Protein AF-A0A3D6BRN0-F1 (afdb_monomer)

Structure (mmCIF, N/CA/C/O backbone):
data_AF-A0A3D6BRN0-F1
#
_entry.id   AF-A0A3D6BRN0-F1
#
loop_
_atom_site.group_PDB
_atom_site.id
_atom_site.type_symbol
_atom_site.label_atom_id
_atom_site.label_alt_id
_atom_site.label_comp_id
_atom_site.label_asym_id
_atom_site.label_entity_id
_atom_site.label_seq_id
_atom_site.pdbx_PDB_ins_code
_atom_site.Cartn_x
_atom_site.Cartn_y
_atom_site.Cartn_z
_atom_site.occupancy
_atom_site.B_iso_or_equiv
_atom_site.auth_seq_id
_atom_site.auth_comp_id
_atom_site.auth_asym_id
_atom_site.auth_atom_id
_atom_site.pdbx_PDB_model_num
ATOM 1 N N . TYR A 1 1 ? -26.123 -16.503 -6.024 1.00 33.84 1 TYR A N 1
ATOM 2 C CA . TYR A 1 1 ? -25.198 -16.612 -4.885 1.00 33.84 1 TYR A CA 1
ATOM 3 C C . TYR A 1 1 ? -24.026 -15.661 -5.117 1.00 33.84 1 TYR A C 1
ATOM 5 O O . TYR A 1 1 ? -23.159 -15.959 -5.917 1.00 33.84 1 TYR A O 1
ATOM 13 N N . ILE A 1 2 ? -24.106 -14.494 -4.465 1.00 39.06 2 ILE A N 1
ATOM 14 C CA . ILE A 1 2 ? -23.018 -13.657 -3.923 1.00 39.06 2 ILE A CA 1
ATOM 15 C C . ILE A 1 2 ? -21.863 -13.250 -4.866 1.00 39.06 2 ILE A C 1
ATOM 17 O O . ILE A 1 2 ? -20.770 -13.796 -4.790 1.00 39.06 2 ILE A O 1
ATOM 21 N N . ASN A 1 3 ? -22.061 -12.191 -5.660 1.00 37.59 3 ASN A N 1
ATOM 22 C CA . ASN A 1 3 ? -20.941 -11.315 -6.017 1.00 37.59 3 ASN A CA 1
ATOM 23 C C . ASN A 1 3 ? -20.758 -10.331 -4.864 1.00 37.59 3 ASN A C 1
ATOM 25 O O . ASN A 1 3 ? -21.458 -9.325 -4.766 1.00 37.59 3 ASN A O 1
ATOM 29 N N . ASN A 1 4 ? -19.865 -10.693 -3.950 1.00 41.62 4 ASN A N 1
ATOM 30 C CA . ASN A 1 4 ? -19.398 -9.831 -2.880 1.00 41.62 4 ASN A CA 1
ATOM 31 C C . ASN A 1 4 ? -18.568 -8.716 -3.541 1.00 41.62 4 ASN A C 1
ATOM 33 O O . ASN A 1 4 ? -17.371 -8.878 -3.764 1.00 41.62 4 ASN A O 1
ATOM 37 N N . LEU A 1 5 ? -19.218 -7.624 -3.953 1.00 45.06 5 LEU A N 1
ATOM 38 C CA . LEU A 1 5 ? -18.548 -6.389 -4.360 1.00 45.06 5 LEU A CA 1
ATOM 39 C C . LEU A 1 5 ? -17.894 -5.788 -3.110 1.00 45.06 5 LEU A C 1
ATOM 41 O O . LEU A 1 5 ? -18.428 -4.878 -2.486 1.00 45.06 5 LEU A O 1
ATOM 45 N N . ILE A 1 6 ? -16.742 -6.336 -2.723 1.00 48.97 6 ILE A N 1
ATOM 46 C CA . ILE A 1 6 ? -15.778 -5.622 -1.893 1.00 48.97 6 ILE A CA 1
ATOM 47 C C . ILE A 1 6 ? -15.362 -4.428 -2.758 1.00 48.97 6 ILE A C 1
ATOM 49 O O . ILE A 1 6 ? -14.648 -4.600 -3.746 1.00 48.97 6 ILE A O 1
ATOM 53 N N . MET A 1 7 ? -15.878 -3.232 -2.473 1.00 51.12 7 MET A N 1
ATOM 54 C CA . MET A 1 7 ? -15.433 -2.001 -3.131 1.00 51.12 7 MET A CA 1
ATOM 55 C C . MET A 1 7 ? -14.021 -1.666 -2.641 1.00 51.12 7 MET A C 1
ATOM 57 O O . MET A 1 7 ? -13.822 -0.769 -1.828 1.00 51.12 7 MET A O 1
ATOM 61 N N . SER A 1 8 ? -13.031 -2.421 -3.114 1.00 60.81 8 SER A N 1
ATOM 62 C CA . SER A 1 8 ? -11.628 -2.099 -2.911 1.00 60.81 8 SER A CA 1
ATOM 63 C C . SER A 1 8 ? -11.276 -0.905 -3.790 1.00 60.81 8 SER A C 1
ATOM 65 O O . SER A 1 8 ? -11.354 -0.997 -5.018 1.00 60.81 8 SER A O 1
ATOM 67 N N . ASN A 1 9 ? -10.885 0.211 -3.176 1.00 83.94 9 ASN A N 1
ATOM 68 C CA . ASN A 1 9 ? -10.350 1.343 -3.925 1.00 83.94 9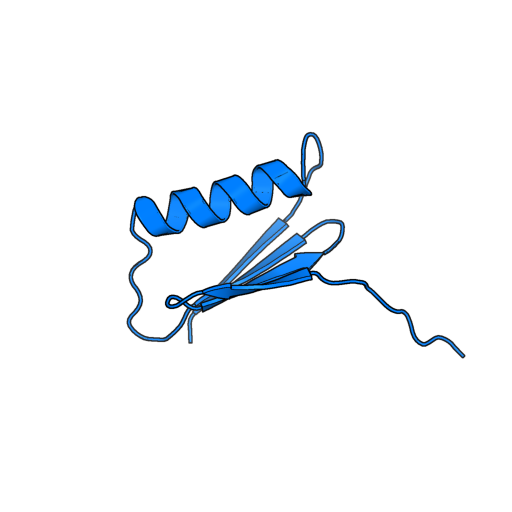 ASN A CA 1
ATOM 69 C C . ASN A 1 9 ? -8.919 1.001 -4.338 1.00 83.94 9 ASN A C 1
ATOM 71 O O . ASN A 1 9 ? -8.053 0.821 -3.480 1.00 83.94 9 ASN A O 1
ATOM 75 N N . ILE A 1 10 ? -8.692 0.875 -5.646 1.00 93.12 10 ILE A N 1
ATOM 76 C CA . ILE A 1 10 ? -7.370 0.637 -6.225 1.00 93.12 10 ILE A CA 1
ATOM 77 C C . ILE A 1 10 ? -6.840 1.962 -6.763 1.00 93.12 10 ILE A C 1
ATOM 79 O O . ILE A 1 10 ? -7.486 2.607 -7.587 1.00 93.12 10 ILE A O 1
ATOM 83 N N . ILE A 1 11 ? -5.653 2.347 -6.308 1.00 94.81 11 ILE A N 1
ATOM 84 C CA . ILE A 1 11 ? -4.967 3.572 -6.709 1.00 94.81 11 ILE A CA 1
ATOM 85 C C . ILE A 1 11 ? -3.623 3.179 -7.314 1.00 94.81 11 ILE A C 1
ATOM 87 O O . ILE A 1 11 ? -2.844 2.449 -6.703 1.00 94.81 11 ILE A O 1
ATOM 91 N N . THR A 1 12 ? -3.362 3.644 -8.534 1.00 95.56 12 THR A N 1
ATOM 92 C CA . THR A 1 12 ? -2.106 3.377 -9.246 1.00 95.56 12 THR A CA 1
ATOM 93 C C . THR A 1 12 ? -1.206 4.603 -9.186 1.00 95.56 12 THR A C 1
ATOM 95 O O . THR A 1 12 ? -1.636 5.711 -9.499 1.00 95.56 12 THR A O 1
ATOM 98 N N . PHE A 1 13 ? 0.051 4.382 -8.823 1.00 95.19 13 PHE A N 1
ATOM 99 C CA . PHE A 1 13 ? 1.115 5.374 -8.768 1.00 95.19 13 PHE A CA 1
ATOM 100 C C . PHE A 1 13 ? 2.284 4.946 -9.666 1.00 95.19 13 PHE A C 1
ATOM 102 O O . PHE A 1 13 ? 2.415 3.764 -9.990 1.00 95.19 13 PHE A O 1
ATOM 109 N N . PRO A 1 14 ? 3.209 5.860 -10.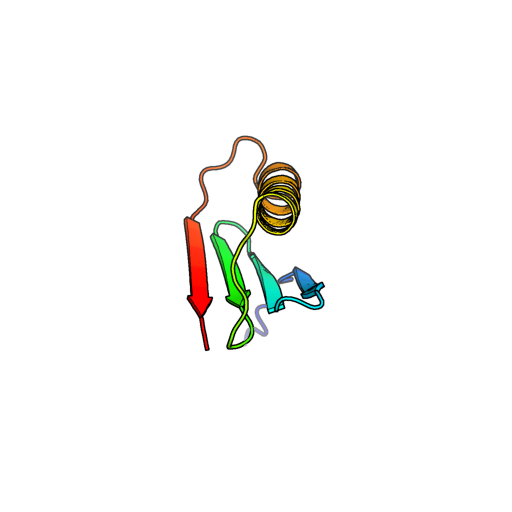013 1.00 95.50 14 PRO A N 1
ATOM 110 C CA . PRO A 1 14 ? 4.430 5.489 -10.736 1.00 95.50 14 PRO A CA 1
ATOM 111 C C . PRO A 1 14 ? 5.286 4.434 -10.011 1.00 95.50 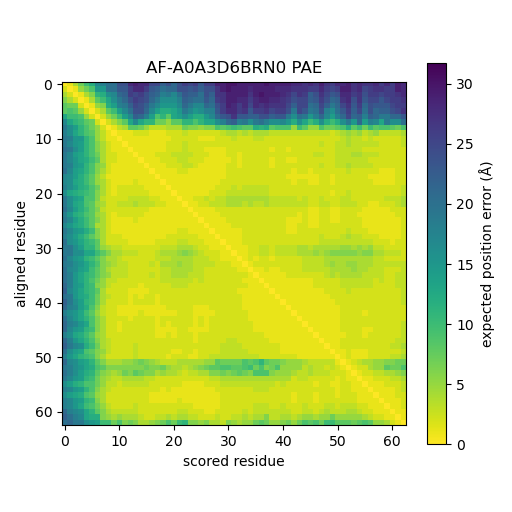14 PRO A C 1
ATOM 113 O O . PRO A 1 14 ? 6.012 3.677 -10.650 1.00 95.50 14 PRO A O 1
ATOM 116 N N . PHE A 1 15 ? 5.195 4.370 -8.678 1.00 95.38 15 PHE A N 1
ATOM 117 C CA . PHE A 1 15 ? 5.965 3.445 -7.844 1.00 95.38 15 PHE A CA 1
ATOM 118 C C . PHE A 1 15 ? 5.278 2.090 -7.602 1.00 95.38 15 PHE A C 1
ATOM 120 O O . PHE A 1 15 ? 5.906 1.187 -7.048 1.00 95.38 15 PHE A O 1
ATOM 127 N N . GLY A 1 16 ? 4.008 1.930 -7.987 1.00 95.81 16 GLY A N 1
ATOM 128 C CA . GLY A 1 16 ? 3.250 0.714 -7.710 1.00 95.81 16 GLY A CA 1
ATOM 129 C C . GLY A 1 16 ? 1.745 0.936 -7.585 1.00 95.81 16 GLY A C 1
ATOM 130 O O . GLY A 1 16 ? 1.218 1.997 -7.909 1.00 95.81 16 GLY A O 1
ATOM 131 N N . THR A 1 17 ? 1.042 -0.076 -7.090 1.00 97.19 17 THR A N 1
ATOM 132 C CA . THR A 1 17 ? -0.414 -0.060 -6.903 1.00 97.19 17 THR A CA 1
ATOM 133 C C . THR A 1 17 ? -0.766 -0.242 -5.435 1.00 97.19 17 THR A C 1
ATOM 135 O O . THR A 1 17 ? -0.199 -1.098 -4.760 1.00 97.19 17 THR A O 1
ATOM 138 N N . VAL A 1 18 ? -1.732 0.526 -4.939 1.00 97.00 18 VAL A N 1
ATOM 139 C CA . VAL A 1 18 ? -2.262 0.413 -3.578 1.00 97.00 18 VAL A CA 1
ATOM 140 C C . VAL A 1 18 ? -3.730 0.017 -3.651 1.00 97.00 18 VAL A C 1
ATOM 142 O O . VAL A 1 18 ? -4.500 0.623 -4.390 1.00 97.00 18 VAL A O 1
ATOM 145 N N . SER A 1 19 ? -4.126 -0.996 -2.885 1.00 96.06 19 SER A N 1
ATOM 146 C CA . SER A 1 19 ? -5.525 -1.386 -2.707 1.00 96.06 19 SER A CA 1
ATOM 147 C C . SER A 1 19 ? -5.935 -1.227 -1.248 1.00 96.06 19 SER A C 1
ATOM 149 O O . SER A 1 19 ? -5.259 -1.731 -0.346 1.00 96.06 19 SER A O 1
ATOM 151 N N . MET A 1 20 ? -7.040 -0.518 -1.033 1.00 94.38 20 MET A N 1
ATOM 152 C CA . MET A 1 20 ? -7.610 -0.248 0.285 1.00 94.38 20 MET A CA 1
ATOM 153 C C . MET A 1 20 ? -8.845 -1.121 0.494 1.00 94.38 20 MET A C 1
ATOM 155 O O . MET A 1 20 ? -9.752 -1.119 -0.341 1.00 94.38 20 MET A O 1
ATOM 159 N N . HIS A 1 21 ? -8.863 -1.854 1.602 1.00 93.25 21 HIS A N 1
ATOM 160 C CA . HIS A 1 21 ? -9.960 -2.712 2.051 1.00 93.25 21 HIS A CA 1
ATOM 161 C C . HIS A 1 21 ? -10.362 -2.292 3.461 1.00 93.25 21 HIS A C 1
ATOM 163 O O . HIS A 1 21 ? -9.612 -1.581 4.119 1.00 93.25 21 HIS A O 1
ATOM 169 N N . ASP A 1 22 ? -11.488 -2.789 3.971 1.00 91.44 22 ASP A N 1
ATOM 170 C CA . ASP A 1 22 ? -12.057 -2.322 5.240 1.00 91.44 22 ASP A CA 1
ATOM 171 C C . ASP A 1 22 ? -11.069 -2.310 6.415 1.00 91.44 22 ASP A C 1
ATOM 173 O O . ASP A 1 22 ? -11.127 -1.419 7.259 1.00 91.44 22 ASP A O 1
ATOM 177 N N . ASN A 1 23 ? -10.185 -3.299 6.525 1.00 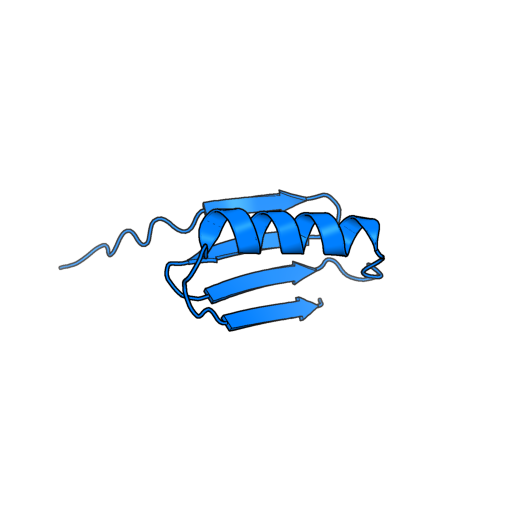93.75 23 ASN A N 1
ATOM 178 C CA . ASN A 1 23 ? -9.261 -3.451 7.653 1.00 93.75 23 ASN A CA 1
ATOM 179 C C . ASN A 1 23 ? -7.814 -3.737 7.236 1.00 93.75 23 AS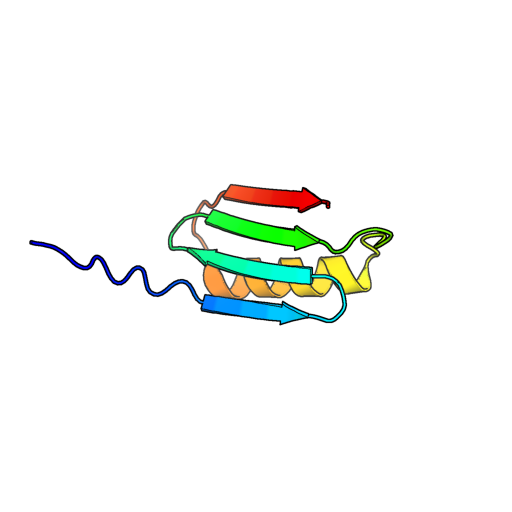N A C 1
ATOM 181 O O . ASN A 1 23 ? -6.989 -4.059 8.094 1.00 93.75 23 ASN A O 1
ATOM 185 N N . TYR A 1 24 ? -7.489 -3.633 5.948 1.00 95.44 24 TYR A N 1
ATOM 186 C CA . TYR A 1 24 ? -6.113 -3.766 5.490 1.00 95.44 24 TYR A CA 1
ATOM 187 C C . TYR A 1 24 ? -5.837 -2.983 4.208 1.00 95.44 24 TYR A C 1
ATOM 189 O O . TYR A 1 24 ? -6.702 -2.798 3.354 1.00 95.44 24 TYR A O 1
ATOM 197 N N . MET A 1 25 ? -4.588 -2.553 4.077 1.00 95.81 25 MET A N 1
ATOM 198 C CA . MET A 1 25 ? -4.018 -1.950 2.881 1.00 95.81 25 MET A CA 1
ATOM 199 C C . MET A 1 25 ? -3.003 -2.913 2.284 1.00 95.81 25 MET A C 1
ATOM 201 O O . MET A 1 25 ? -2.154 -3.436 3.006 1.00 95.81 25 MET A O 1
ATOM 205 N N . VAL A 1 26 ? -3.052 -3.108 0.968 1.00 97.38 26 VAL A N 1
ATOM 206 C CA . VAL A 1 26 ? -2.012 -3.834 0.228 1.00 97.38 26 VAL A CA 1
ATOM 207 C C . VAL A 1 26 ? -1.342 -2.880 -0.740 1.00 97.38 26 VAL A C 1
ATOM 209 O O . VAL A 1 26 ? -2.017 -2.326 -1.603 1.00 97.38 26 VAL A O 1
ATOM 212 N N . ALA A 1 27 ? -0.027 -2.724 -0.627 1.00 96.75 27 ALA A N 1
ATOM 213 C CA . ALA A 1 27 ? 0.769 -1.940 -1.556 1.00 96.75 27 ALA A CA 1
ATOM 214 C C . ALA A 1 27 ? 1.751 -2.845 -2.316 1.00 96.75 27 ALA A C 1
ATOM 216 O O . ALA A 1 27 ? 2.655 -3.444 -1.727 1.00 96.75 27 ALA A O 1
ATOM 217 N N . VAL A 1 28 ? 1.548 -2.954 -3.627 1.00 97.19 28 VAL A N 1
ATOM 218 C CA . VAL A 1 28 ? 2.390 -3.700 -4.566 1.00 97.19 28 VAL A CA 1
ATOM 219 C C . VAL A 1 28 ? 3.355 -2.724 -5.228 1.00 97.19 28 VAL A C 1
ATOM 221 O O . VAL A 1 28 ? 2.927 -1.873 -6.003 1.00 97.19 28 VAL A O 1
ATOM 224 N N . MET A 1 29 ? 4.640 -2.825 -4.905 1.00 96.62 29 MET A N 1
ATOM 225 C CA . MET A 1 29 ? 5.697 -1.939 -5.398 1.00 96.62 29 MET A CA 1
ATOM 226 C C . MET A 1 29 ? 6.332 -2.511 -6.665 1.00 96.62 29 MET A C 1
ATOM 228 O O . MET A 1 29 ? 6.606 -3.711 -6.723 1.00 96.62 29 MET A O 1
ATOM 232 N N . ASN A 1 30 ? 6.614 -1.645 -7.638 1.00 96.31 30 ASN A N 1
ATOM 233 C CA . ASN A 1 30 ? 7.339 -2.024 -8.851 1.00 96.31 30 ASN A CA 1
ATOM 234 C C . ASN A 1 30 ? 8.796 -2.408 -8.527 1.00 96.31 30 ASN A C 1
ATOM 236 O O . ASN A 1 30 ? 9.399 -1.866 -7.593 1.00 96.31 30 ASN A O 1
ATOM 240 N N . GLU A 1 31 ? 9.375 -3.303 -9.327 1.00 94.62 31 GLU A N 1
ATOM 241 C CA . GLU A 1 31 ? 10.777 -3.710 -9.193 1.00 94.62 31 GLU A CA 1
ATOM 242 C C . GLU A 1 31 ? 11.722 -2.498 -9.291 1.00 94.62 31 GLU A C 1
ATOM 244 O O . GLU A 1 31 ? 11.474 -1.535 -10.022 1.00 94.62 31 GLU A O 1
ATOM 249 N N . GLY A 1 32 ? 12.804 -2.513 -8.510 1.00 93.06 32 GLY A N 1
ATOM 250 C CA . GLY A 1 32 ? 13.803 -1.437 -8.490 1.00 93.06 32 GLY A CA 1
ATOM 251 C C . GLY A 1 32 ? 13.375 -0.162 -7.750 1.00 93.06 32 GLY A C 1
ATOM 252 O O . GLY A 1 32 ? 14.196 0.736 -7.554 1.00 93.06 32 GLY A O 1
ATOM 253 N N . VAL A 1 33 ? 12.132 -0.073 -7.265 1.00 94.56 33 VAL A N 1
ATOM 254 C CA . VAL A 1 33 ? 11.669 1.071 -6.470 1.00 94.56 33 VAL A CA 1
ATOM 255 C C . VAL A 1 33 ? 12.256 1.028 -5.058 1.00 94.56 33 VAL A C 1
ATOM 257 O O . VAL A 1 33 ? 12.081 0.073 -4.290 1.00 94.56 33 VAL A O 1
ATOM 260 N N . THR A 1 34 ? 12.896 2.128 -4.664 1.00 94.44 34 THR A N 1
ATOM 261 C CA . THR A 1 34 ? 13.237 2.409 -3.265 1.00 94.44 34 THR A CA 1
ATOM 262 C C . THR A 1 34 ? 12.142 3.273 -2.654 1.00 94.44 34 THR A C 1
ATOM 264 O O . THR A 1 34 ? 11.832 4.336 -3.185 1.00 94.44 34 THR A O 1
ATOM 267 N N . VAL A 1 35 ? 11.557 2.828 -1.538 1.00 93.75 35 VAL A N 1
ATOM 268 C CA . VAL A 1 35 ? 10.584 3.643 -0.797 1.00 93.75 35 VAL A CA 1
ATOM 269 C C . VAL A 1 35 ? 11.362 4.738 -0.075 1.00 93.75 35 VAL A C 1
ATOM 271 O O . VAL A 1 35 ? 12.080 4.468 0.886 1.00 93.75 35 VAL A O 1
ATOM 274 N N . ASN A 1 36 ? 11.265 5.958 -0.593 1.00 95.94 36 ASN A N 1
ATOM 275 C CA . ASN A 1 36 ? 11.852 7.157 -0.008 1.00 95.94 36 ASN A CA 1
ATOM 276 C C . ASN A 1 36 ? 10.807 7.881 0.877 1.00 95.94 36 ASN A C 1
ATOM 278 O O . ASN A 1 36 ? 9.642 7.470 0.905 1.00 95.94 36 ASN A O 1
ATOM 282 N N . PRO A 1 37 ? 11.190 8.948 1.605 1.00 97.56 37 PRO A N 1
ATOM 283 C CA . PRO A 1 37 ? 10.256 9.675 2.465 1.00 97.56 37 PRO A CA 1
ATOM 284 C C . PRO A 1 37 ? 9.028 10.224 1.729 1.00 97.56 37 PRO A C 1
ATOM 286 O O . PRO A 1 37 ? 7.936 10.181 2.276 1.00 97.56 37 PRO A O 1
ATOM 289 N N . GLU A 1 38 ? 9.176 10.677 0.482 1.00 97.06 38 GLU A N 1
ATOM 290 C CA . GLU A 1 38 ? 8.067 11.217 -0.318 1.00 97.06 38 GLU A CA 1
ATOM 291 C C . GLU A 1 38 ? 7.020 10.141 -0.633 1.00 97.06 38 GLU A C 1
ATOM 293 O O . GLU A 1 38 ? 5.828 10.351 -0.423 1.00 97.06 38 GLU A O 1
ATOM 298 N N . ILE A 1 39 ? 7.464 8.957 -1.070 1.00 96.62 39 ILE A N 1
ATOM 299 C CA . ILE A 1 39 ? 6.587 7.804 -1.311 1.00 96.62 39 ILE A CA 1
ATOM 300 C C . ILE A 1 39 ? 5.925 7.363 -0.003 1.00 96.62 39 ILE A C 1
ATOM 302 O 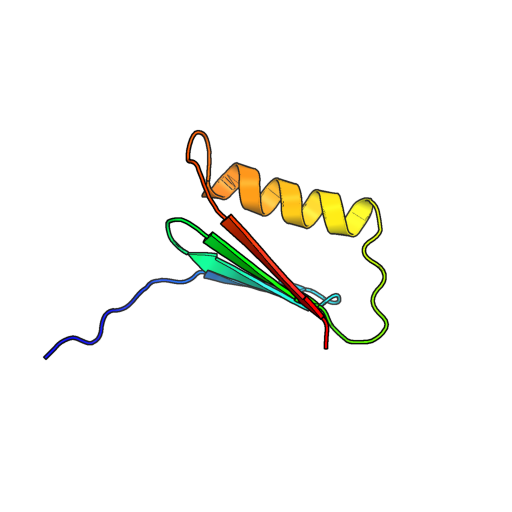O . ILE A 1 39 ? 4.730 7.071 0.013 1.00 96.62 39 ILE A O 1
ATOM 306 N N . ASN A 1 40 ? 6.679 7.323 1.099 1.00 96.62 40 ASN A N 1
ATOM 307 C CA . ASN A 1 40 ? 6.131 6.925 2.391 1.00 96.62 40 ASN A CA 1
ATOM 308 C C . ASN A 1 40 ? 5.029 7.881 2.869 1.00 96.62 40 ASN A C 1
ATOM 310 O O . ASN A 1 40 ? 3.995 7.406 3.327 1.00 96.62 40 ASN A O 1
ATOM 314 N N . SER A 1 41 ? 5.208 9.194 2.704 1.00 97.88 41 SER A N 1
ATOM 315 C CA . SER A 1 41 ? 4.189 10.188 3.060 1.00 97.88 41 SER A CA 1
ATOM 316 C C . SER A 1 41 ? 2.884 9.988 2.287 1.00 97.88 41 SER A C 1
ATOM 318 O O . SER A 1 41 ? 1.812 10.094 2.872 1.00 97.88 41 SER A O 1
ATOM 320 N N . VAL A 1 42 ? 2.955 9.629 0.998 1.00 96.81 42 VAL A N 1
ATOM 321 C CA . VAL A 1 42 ? 1.756 9.301 0.201 1.00 96.81 42 VAL A CA 1
ATOM 322 C C . VAL A 1 42 ? 1.032 8.080 0.777 1.00 96.81 42 VAL A C 1
ATOM 324 O O . VAL A 1 42 ? -0.188 8.090 0.919 1.00 96.81 42 VAL A O 1
ATOM 327 N N . LEU A 1 43 ? 1.766 7.021 1.128 1.00 96.19 43 LEU A N 1
ATOM 328 C CA . LEU A 1 43 ? 1.178 5.808 1.711 1.00 96.19 43 LEU A CA 1
ATOM 329 C C . LEU A 1 43 ? 0.569 6.066 3.096 1.00 96.19 43 LEU A C 1
ATOM 331 O O . LEU A 1 43 ? -0.484 5.517 3.41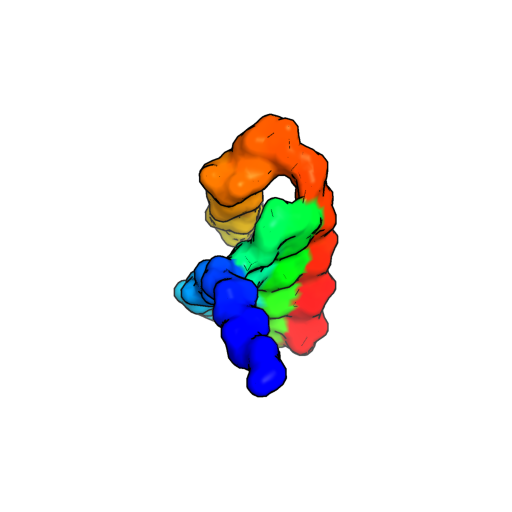7 1.00 96.19 43 LEU A O 1
ATOM 335 N N . GLU A 1 44 ? 1.220 6.901 3.903 1.00 96.12 44 GLU A N 1
ATOM 336 C CA . GLU A 1 44 ? 0.733 7.321 5.214 1.00 96.12 44 GLU A CA 1
ATOM 337 C C . GLU A 1 44 ? -0.555 8.139 5.095 1.00 96.12 44 GLU A C 1
ATOM 339 O O . GLU A 1 44 ? -1.532 7.833 5.773 1.00 96.12 44 GLU A O 1
ATOM 344 N N . GLU A 1 45 ? -0.603 9.114 4.185 1.00 96.31 45 GLU A N 1
ATOM 345 C CA . GLU A 1 45 ? -1.797 9.924 3.938 1.00 96.31 45 GLU A CA 1
ATOM 346 C C . GLU A 1 45 ? -2.988 9.054 3.510 1.00 96.31 45 GLU A C 1
ATOM 348 O O . GLU A 1 45 ? -4.095 9.208 4.031 1.00 96.31 45 GLU A O 1
ATOM 353 N N . LEU A 1 46 ? -2.765 8.081 2.618 1.00 94.94 46 LEU A N 1
ATOM 354 C CA . LEU A 1 46 ? -3.797 7.115 2.231 1.00 94.94 46 LEU A CA 1
ATOM 355 C C . LEU A 1 46 ? -4.301 6.303 3.428 1.00 94.94 46 LEU A C 1
ATOM 357 O O . LEU A 1 46 ? -5.510 6.113 3.583 1.00 94.94 46 LEU A O 1
ATOM 361 N N . ALA A 1 47 ? -3.388 5.824 4.274 1.00 94.75 47 ALA A N 1
ATOM 362 C CA . ALA A 1 47 ? -3.736 5.036 5.446 1.00 94.75 47 ALA A CA 1
ATOM 363 C C . ALA A 1 47 ? -4.525 5.855 6.477 1.00 94.75 47 ALA A C 1
ATOM 365 O O . ALA A 1 47 ? -5.565 5.395 6.948 1.00 94.75 47 ALA A O 1
ATOM 366 N N . VAL A 1 48 ? -4.073 7.071 6.793 1.00 94.81 48 VAL A N 1
ATOM 367 C CA . VAL A 1 48 ? -4.731 7.970 7.752 1.00 94.81 48 VAL A CA 1
ATOM 368 C C . VAL A 1 48 ? -6.130 8.345 7.271 1.00 94.81 48 VAL A C 1
ATOM 370 O O . VAL A 1 48 ? -7.086 8.235 8.038 1.00 94.81 48 VAL A O 1
ATOM 373 N N . ASN A 1 49 ? -6.273 8.714 5.996 1.00 93.62 49 ASN A N 1
ATOM 374 C CA . ASN A 1 49 ? -7.558 9.131 5.437 1.00 93.62 49 ASN A CA 1
ATOM 375 C C . ASN A 1 49 ? -8.582 7.986 5.364 1.00 93.62 49 ASN A C 1
ATOM 377 O O . ASN A 1 49 ? -9.783 8.233 5.447 1.00 93.62 49 ASN A O 1
ATOM 381 N N . HIS A 1 50 ? -8.135 6.736 5.198 1.00 93.38 50 HIS A N 1
ATOM 382 C CA . HIS A 1 50 ? -9.038 5.591 5.049 1.00 93.38 50 HIS A CA 1
ATOM 383 C C . HIS A 1 50 ? -9.335 4.859 6.365 1.00 93.38 50 HIS A C 1
ATOM 385 O O . HIS A 1 50 ? -10.457 4.403 6.579 1.00 93.38 50 HIS A O 1
ATOM 391 N N . PHE A 1 51 ? -8.344 4.734 7.252 1.00 94.19 51 PHE A N 1
ATOM 392 C CA . PHE A 1 51 ? -8.441 3.957 8.492 1.00 94.19 51 PHE A CA 1
ATOM 393 C C . PHE A 1 51 ? -8.481 4.825 9.744 1.00 94.19 51 PHE A C 1
ATOM 395 O O . PHE A 1 51 ? -8.121 4.341 10.815 1.00 94.19 51 PHE A O 1
ATOM 402 N N . GLN A 1 52 ? -8.891 6.089 9.636 1.00 91.62 52 GLN A N 1
ATOM 403 C CA . GLN A 1 52 ? -8.951 7.006 10.771 1.00 91.62 52 GLN A CA 1
ATOM 404 C C . GLN A 1 52 ? -9.579 6.329 12.006 1.00 91.62 52 GLN A C 1
ATOM 406 O O . GLN A 1 52 ? -10.671 5.764 11.932 1.00 91.62 52 GLN A O 1
ATOM 411 N N . ASP A 1 53 ? -8.843 6.326 13.122 1.00 89.06 53 ASP A N 1
ATOM 412 C CA . ASP A 1 53 ? -9.228 5.712 14.403 1.00 89.06 53 ASP A CA 1
ATOM 413 C C . ASP A 1 53 ? -9.553 4.200 14.356 1.00 89.06 53 ASP A C 1
ATOM 415 O O . ASP A 1 53 ? -10.085 3.623 15.310 1.00 89.06 53 ASP A O 1
ATOM 419 N N . LYS A 1 54 ? -9.186 3.514 13.267 1.00 93.31 54 LYS A N 1
ATOM 420 C CA . LYS A 1 54 ? -9.405 2.086 13.037 1.00 93.31 54 LYS A CA 1
ATOM 421 C C . LYS A 1 54 ? -8.077 1.337 13.003 1.00 93.31 54 LYS A C 1
ATOM 423 O O . LYS A 1 54 ? -7.133 1.694 12.306 1.00 93.31 54 LYS A O 1
ATOM 428 N N . LYS A 1 55 ? -8.014 0.215 13.724 1.00 94.69 55 LYS A N 1
ATOM 429 C CA . LYS A 1 55 ? -6.899 -0.730 13.583 1.00 94.69 55 LYS A CA 1
ATOM 430 C C . LYS A 1 55 ? -6.951 -1.361 12.194 1.00 94.69 55 LYS A C 1
ATOM 432 O O . LYS A 1 55 ? -7.987 -1.905 11.810 1.00 94.69 55 LYS A O 1
ATOM 437 N 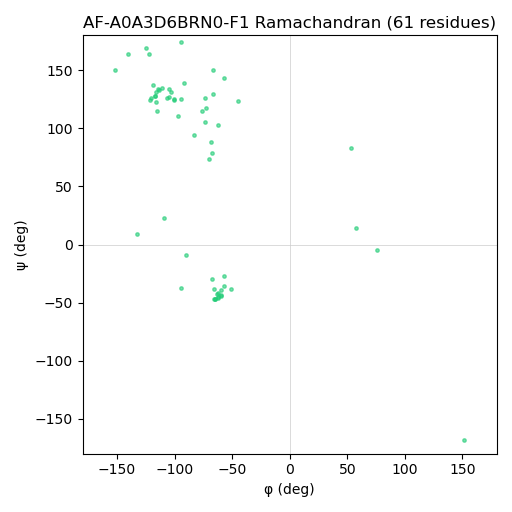N . PHE A 1 56 ? -5.830 -1.341 11.488 1.00 96.12 56 PHE A N 1
ATOM 438 C CA . PHE A 1 56 ? -5.702 -1.950 10.170 1.00 96.12 56 PHE A CA 1
ATOM 439 C C . PHE A 1 56 ? -4.345 -2.640 10.011 1.00 96.12 56 PHE A C 1
ATOM 441 O O . PHE A 1 56 ? -3.424 -2.420 10.800 1.00 96.12 56 PHE A O 1
ATOM 448 N N . VAL A 1 57 ? -4.235 -3.495 8.996 1.00 97.00 57 VAL A N 1
ATOM 449 C CA . VAL A 1 57 ? -2.988 -4.170 8.621 1.00 97.00 57 VAL A CA 1
ATOM 450 C C . VAL A 1 57 ? -2.413 -3.528 7.364 1.00 97.00 57 VAL A C 1
ATOM 452 O O . VAL A 1 57 ? -3.126 -3.341 6.382 1.00 97.00 57 VAL A O 1
ATOM 455 N N . TYR A 1 58 ? -1.114 -3.241 7.364 1.00 96.12 58 TYR A N 1
ATOM 456 C CA . TYR A 1 58 ? -0.387 -2.848 6.161 1.00 96.12 58 TYR A CA 1
ATOM 457 C C . TYR A 1 58 ? 0.403 -4.036 5.610 1.00 96.12 58 TYR A C 1
ATOM 459 O O . TYR A 1 58 ? 1.212 -4.635 6.318 1.00 96.12 58 TYR A O 1
ATOM 467 N N . ILE A 1 59 ? 0.167 -4.374 4.345 1.00 97.06 59 ILE A N 1
ATOM 468 C CA . ILE A 1 59 ? 0.857 -5.441 3.624 1.00 97.06 59 ILE A CA 1
ATOM 469 C C . ILE A 1 59 ? 1.613 -4.804 2.465 1.00 97.06 59 ILE A C 1
ATOM 471 O O . ILE A 1 59 ? 1.026 -4.094 1.649 1.00 97.06 59 ILE A O 1
ATOM 475 N N . THR A 1 60 ? 2.908 -5.093 2.357 1.00 95.06 60 THR A N 1
ATOM 476 C CA . THR A 1 60 ? 3.709 -4.699 1.198 1.00 95.06 60 THR A CA 1
ATOM 477 C C . THR A 1 60 ? 4.182 -5.928 0.437 1.00 95.06 60 THR A C 1
ATOM 479 O O . THR A 1 60 ? 4.652 -6.899 1.030 1.00 95.06 60 THR A O 1
ATOM 482 N N . HIS A 1 61 ? 4.043 -5.881 -0.883 1.00 94.94 61 HIS A N 1
ATOM 483 C CA . HIS A 1 61 ? 4.602 -6.860 -1.801 1.00 94.94 61 HIS A CA 1
ATOM 484 C C . HIS A 1 61 ? 5.526 -6.127 -2.770 1.00 94.94 61 HIS A C 1
ATOM 486 O O . HIS A 1 61 ? 5.122 -5.155 -3.403 1.00 94.94 61 HIS A O 1
ATOM 492 N N . ARG A 1 62 ? 6.779 -6.565 -2.852 1.00 91.94 62 ARG A N 1
ATOM 493 C CA . ARG A 1 62 ? 7.770 -6.054 -3.798 1.00 91.94 62 ARG A CA 1
ATOM 494 C C . ARG A 1 62 ? 7.972 -7.121 -4.865 1.00 91.94 62 ARG A C 1
ATOM 496 O O . ARG A 1 62 ? 8.214 -8.271 -4.491 1.00 91.94 62 ARG A O 1
ATOM 503 N N . VAL A 1 63 ? 7.815 -6.730 -6.128 1.00 85.12 63 VAL A N 1
ATOM 504 C CA . VAL A 1 63 ? 8.131 -7.565 -7.297 1.00 8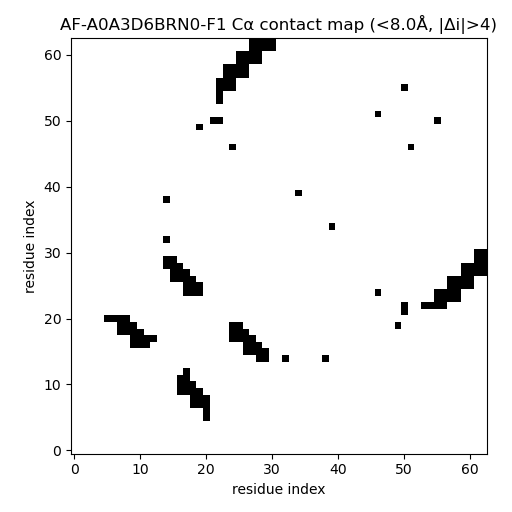5.12 63 VAL A CA 1
ATOM 505 C C . VAL A 1 63 ? 9.616 -7.460 -7.601 1.00 85.12 63 VAL A C 1
ATOM 507 O O . VAL A 1 63 ? 10.152 -6.335 -7.460 1.00 85.12 63 VAL A O 1
#

Secondary structure (DSSP, 8-state):
--------EEEEETTEEEEEETTEEEEEEPTT----HHHHHHHHHHHHHHHTT---EEEEEE-

Solvent-accessible surface area (backbone atoms only — not comparable to full-atom values): 3898 Å² total; per-residue (Å²): 137,81,87,79,78,73,83,55,55,73,48,83,51,100,59,29,38,38,37,42,50,101,51,37,38,41,36,41,32,45,63,93,64,76,87,45,72,71,58,46,52,54,56,48,51,54,46,52,75,73,39,64,101,48,84,63,46,83,45,80,46,76,91

Sequence (63 aa):
YINNLIMSNIITFPFGTVSMHDNYMVAVMNEGVTVNPEINSVLEELAVNHFQDKKFVYITHRV

pLDDT: mean 88.43, std 17.09, range [33.84, 97.88]

Foldseek 3Di:
DDPPPQVWDWDADPQFIWTDGQAEIETEGEEPDDCDPVNVVVVVVVCCVRQPVHHHYYHYHYD

Organism: NCBI:txid1137281

Nearest PDB structures (foldseek):
  2y9j-assembly1_Y  TM=4.383E-01  e=3.434E-01  Salmonella enterica subsp. enterica serovar Typhimurium
  7c2g-assembly1_G  TM=6.098E-01  e=2.106E+00  Candidatus Thorarchaeota archaeon SMTZ1-83
  8fg6-assembly1_B  TM=2.666E-01  e=8.958E-02  synthetic construct
  6rwx-assembly1_S  TM=5.321E-01  e=7.059E+00  Shigella flexneri

Radius of gyration: 12.64 Å; Cα contacts (8 Å, |Δi|>4): 77; chains: 1; bounding box: 39×28×25 Å

Mean predicted aligned error: 5.65 Å